Protein AF-A0A9W7SV89-F1 (afdb_monomer_lite)

Foldseek 3Di:
DDDDDPLVFQQDPWQVSLCVVLVFAAEAEPADDFDQDVVLRVVRCVQFNRWGQDPRGIQTNCNWQVSQLVSLQVCCVVPVVRQPVKDWDGWTAPVSNSHIYTYIHD

Sequence (106 aa):
MSPFLLANSSQCTSDDSCKKPCKTPVIEVKGIKVSVSEEIQAEARRRFSDAHCINHKCSCAITSDDQAQDFCKYWIEHDKEAFKGARYVNGGVDADKGHILCVFAK

pLDDT: mean 70.82, std 12.94, range [39.03, 89.12]

Structure (mmCIF, N/CA/C/O backbone):
data_AF-A0A9W7SV89-F1
#
_entry.id   AF-A0A9W7SV89-F1
#
loop_
_atom_site.group_PDB
_atom_site.id
_atom_site.type_symbol
_atom_site.label_atom_id
_atom_site.label_alt_id
_atom_site.label_comp_id
_atom_site.label_asym_id
_atom_site.label_entity_id
_atom_site.label_seq_id
_atom_site.pdbx_PDB_ins_code
_atom_site.Cartn_x
_atom_site.Cartn_y
_atom_site.Cartn_z
_atom_site.occupancy
_atom_site.B_iso_or_equiv
_atom_site.auth_seq_id
_atom_site.auth_comp_id
_atom_site.auth_asym_id
_atom_site.auth_atom_id
_atom_site.pdbx_PDB_model_num
ATOM 1 N N . MET A 1 1 ? -8.861 -12.908 -34.371 1.00 42.56 1 MET A N 1
ATOM 2 C CA . MET A 1 1 ? -7.894 -13.037 -33.261 1.00 42.56 1 MET A CA 1
ATOM 3 C C . MET A 1 1 ? -7.858 -11.697 -32.541 1.00 42.56 1 MET A C 1
ATOM 5 O O . MET A 1 1 ? -7.221 -10.774 -33.021 1.00 42.56 1 MET A O 1
ATOM 9 N N . SER A 1 2 ? -8.645 -11.563 -31.477 1.00 40.06 2 SER A N 1
ATOM 10 C CA . SER A 1 2 ? -8.666 -10.398 -30.572 1.00 40.06 2 SER A CA 1
ATOM 11 C C . SER A 1 2 ? -7.923 -10.773 -29.277 1.00 40.06 2 SER A C 1
ATOM 13 O O . SER A 1 2 ? -7.754 -11.969 -29.040 1.00 40.06 2 SER A O 1
ATOM 15 N N . PRO A 1 3 ? -7.673 -9.852 -28.332 1.00 48.81 3 PRO A N 1
ATOM 16 C CA . PRO A 1 3 ? -6.999 -8.552 -28.435 1.00 48.81 3 PRO A CA 1
ATOM 17 C C . PRO A 1 3 ? -5.872 -8.448 -27.369 1.00 48.81 3 PRO A C 1
ATOM 19 O O . PRO A 1 3 ? -6.071 -8.838 -26.221 1.00 48.81 3 PRO A O 1
ATOM 22 N N . PHE A 1 4 ? -4.687 -7.915 -27.690 1.00 40.66 4 PHE A N 1
ATOM 23 C CA . PHE A 1 4 ? -3.625 -7.742 -26.681 1.00 40.66 4 PHE A CA 1
ATOM 24 C C . PHE A 1 4 ? -3.735 -6.386 -25.969 1.00 40.66 4 PHE A C 1
ATOM 26 O O . PHE A 1 4 ? -3.414 -5.335 -26.512 1.00 40.66 4 PHE A O 1
ATOM 33 N N . LEU A 1 5 ? -4.258 -6.490 -24.749 1.00 41.06 5 LEU A N 1
ATOM 34 C CA . LEU A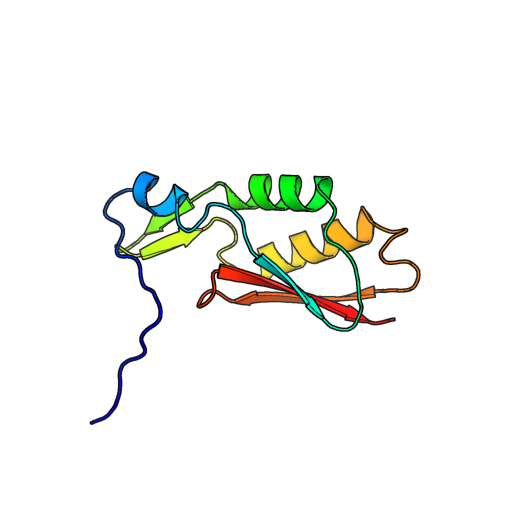 1 5 ? -4.178 -5.621 -23.574 1.00 41.06 5 LEU A CA 1
ATOM 35 C C . LEU A 1 5 ? -3.200 -4.431 -23.650 1.00 41.06 5 LEU A C 1
ATOM 37 O O . LEU A 1 5 ? -1.983 -4.577 -23.554 1.00 41.06 5 LEU A O 1
ATOM 41 N N . LEU A 1 6 ? -3.792 -3.237 -23.702 1.00 45.88 6 LEU A N 1
ATOM 42 C CA . LEU A 1 6 ? -3.202 -1.958 -23.316 1.00 45.88 6 LEU A CA 1
ATOM 43 C C . LEU A 1 6 ? -3.121 -1.878 -21.780 1.00 45.88 6 LEU A C 1
ATOM 45 O O . LEU A 1 6 ? -3.991 -1.292 -21.140 1.00 45.88 6 LEU A O 1
ATOM 49 N N . ALA A 1 7 ? -2.080 -2.455 -21.187 1.00 39.03 7 ALA A N 1
ATOM 50 C CA . ALA A 1 7 ? -1.515 -1.875 -19.972 1.00 39.03 7 ALA A CA 1
ATOM 51 C C . ALA A 1 7 ? -0.620 -0.720 -20.429 1.00 39.03 7 ALA A C 1
ATOM 53 O O . ALA A 1 7 ? 0.022 -0.818 -21.475 1.00 39.03 7 ALA A O 1
ATOM 54 N N . ASN A 1 8 ? -0.589 0.390 -19.703 1.00 43.56 8 ASN A N 1
ATOM 55 C CA . ASN A 1 8 ? 0.240 1.548 -20.028 1.00 43.56 8 ASN A CA 1
ATOM 56 C C . ASN A 1 8 ? 1.726 1.209 -19.778 1.00 43.56 8 ASN A C 1
ATOM 58 O O . ASN A 1 8 ? 2.351 1.698 -18.840 1.00 43.56 8 ASN A O 1
ATOM 62 N N . SER A 1 9 ? 2.287 0.302 -20.580 1.00 41.38 9 SER A N 1
ATOM 63 C CA . SER A 1 9 ? 3.680 -0.118 -20.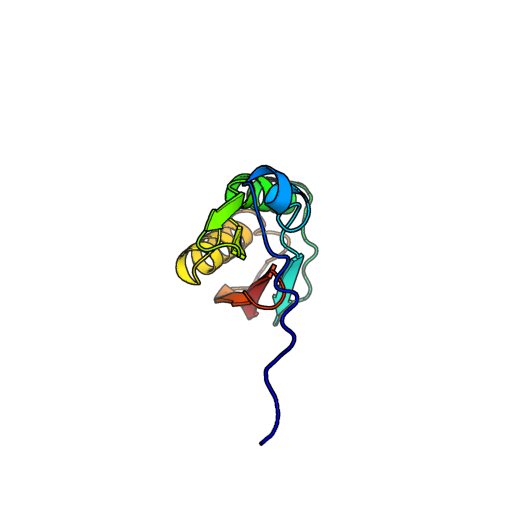551 1.00 41.38 9 SER A CA 1
ATOM 64 C C . SER A 1 9 ? 4.520 1.018 -21.110 1.00 41.38 9 SER A C 1
ATOM 66 O O . SER A 1 9 ? 4.882 1.018 -22.285 1.00 41.38 9 SER A O 1
ATOM 68 N N . SER A 1 10 ? 4.780 2.018 -20.270 1.00 51.31 10 SER A N 1
ATOM 69 C CA . SER A 1 10 ? 5.763 3.057 -20.554 1.00 51.31 10 SER A CA 1
ATOM 70 C C . SER A 1 10 ? 7.096 2.345 -20.767 1.00 51.31 10 SER A C 1
ATOM 72 O O . SER A 1 10 ? 7.728 1.915 -19.801 1.00 51.31 10 SER A O 1
ATOM 74 N N . GLN A 1 11 ? 7.467 2.116 -22.029 1.00 57.69 11 GLN A N 1
ATOM 75 C CA . GLN A 1 11 ? 8.745 1.506 -22.359 1.00 57.69 11 GLN A CA 1
ATOM 76 C C . GLN A 1 11 ? 9.838 2.364 -21.735 1.00 57.69 11 GLN A C 1
ATOM 78 O O . GLN A 1 11 ? 9.906 3.567 -21.986 1.00 57.69 11 GLN A O 1
ATOM 83 N N . CYS A 1 12 ? 10.667 1.756 -20.899 1.00 64.19 12 CYS A N 1
ATOM 84 C CA . CYS A 1 12 ? 11.785 2.451 -20.293 1.00 64.19 12 CYS A CA 1
ATOM 85 C C . CYS A 1 12 ? 13.077 2.106 -21.025 1.00 64.19 12 CYS A C 1
ATOM 87 O O . CYS A 1 12 ? 13.300 0.980 -21.478 1.00 64.19 12 CYS A O 1
ATOM 89 N N . THR A 1 13 ? 13.932 3.111 -21.148 1.00 65.88 13 THR A N 1
ATOM 90 C CA . THR A 1 13 ? 15.295 2.985 -21.676 1.00 65.88 13 THR A CA 1
ATOM 91 C C . THR A 1 13 ? 16.346 3.276 -20.604 1.00 65.88 13 THR A C 1
ATOM 93 O O . THR A 1 13 ? 17.528 3.051 -20.834 1.00 65.88 13 THR A O 1
ATOM 96 N N . SER A 1 14 ? 15.924 3.764 -19.432 1.00 61.94 14 SER A N 1
ATOM 97 C CA . SER A 1 14 ? 16.764 4.075 -18.276 1.00 61.94 14 SER A CA 1
ATOM 98 C C . SER A 1 14 ? 15.898 4.191 -17.015 1.00 61.94 14 SER A C 1
ATOM 100 O O . SER A 1 14 ? 14.731 4.584 -17.111 1.00 61.94 14 SER A O 1
ATOM 102 N N . ASP A 1 15 ? 16.466 3.910 -15.841 1.00 63.72 15 ASP A N 1
ATOM 103 C CA . ASP A 1 15 ? 15.801 4.025 -14.530 1.00 63.72 15 ASP A CA 1
ATOM 104 C C . ASP A 1 15 ? 15.228 5.430 -14.291 1.00 63.72 15 ASP A C 1
ATOM 106 O O . ASP A 1 15 ? 14.157 5.597 -13.706 1.00 63.72 15 ASP A O 1
ATOM 110 N N . ASP A 1 16 ?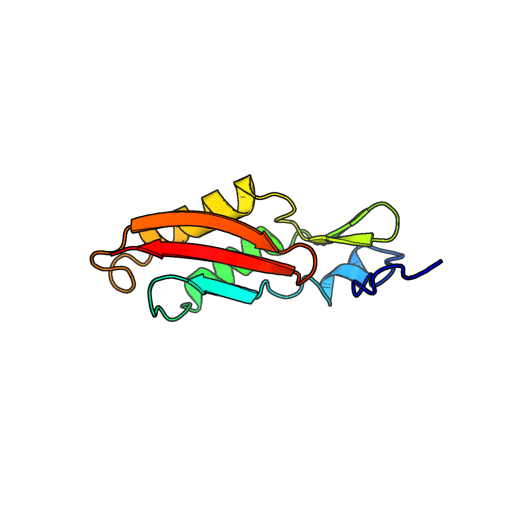 15.882 6.462 -14.836 1.00 63.72 16 ASP A N 1
ATOM 111 C CA . ASP A 1 16 ? 15.418 7.849 -14.745 1.00 63.72 16 ASP A CA 1
ATOM 112 C C . ASP A 1 16 ? 14.050 8.057 -15.422 1.00 63.72 16 ASP A C 1
ATOM 114 O O . ASP A 1 16 ? 13.191 8.778 -14.910 1.00 63.72 16 ASP A O 1
ATOM 118 N N . SER A 1 17 ? 13.785 7.320 -16.508 1.00 66.31 17 SER A N 1
ATOM 119 C CA . SER A 1 17 ? 12.485 7.334 -17.196 1.00 66.31 17 SER A CA 1
ATOM 120 C C . SER A 1 17 ? 11.370 6.734 -16.337 1.00 66.31 17 SER A C 1
ATOM 122 O O . SER A 1 17 ? 10.203 7.086 -16.514 1.00 66.31 17 SER A O 1
ATOM 124 N N . CYS A 1 18 ? 11.723 5.880 -15.373 1.00 63.78 18 CYS A N 1
ATOM 125 C CA . CYS A 1 18 ? 10.791 5.254 -14.443 1.00 63.78 18 CYS A CA 1
ATOM 126 C C . CYS A 1 18 ? 10.526 6.091 -13.188 1.00 63.78 18 CYS A C 1
ATOM 128 O O . CYS A 1 18 ? 9.511 5.881 -12.528 1.00 63.78 18 CYS A O 1
ATOM 130 N N . LYS A 1 19 ? 11.329 7.126 -12.908 1.00 61.47 19 LYS A N 1
ATOM 131 C CA . LYS A 1 19 ? 11.090 8.049 -11.779 1.00 61.47 19 LYS A CA 1
ATOM 132 C C . LYS A 1 19 ? 9.781 8.833 -11.903 1.00 61.47 19 LYS A C 1
ATOM 134 O O . LYS A 1 19 ? 9.182 9.208 -10.899 1.00 61.47 19 LYS A O 1
ATOM 139 N N . LYS A 1 20 ? 9.336 9.112 -13.134 1.00 57.38 20 LYS A N 1
ATOM 140 C CA . LYS A 1 20 ? 8.102 9.866 -13.417 1.00 57.38 20 LYS A CA 1
ATOM 141 C C . LYS A 1 20 ? 6.820 9.031 -13.224 1.00 57.38 20 LYS A C 1
ATOM 143 O O . LYS A 1 20 ? 5.911 9.554 -12.584 1.00 57.38 20 LYS A O 1
ATOM 148 N N . PRO A 1 21 ? 6.721 7.778 -13.717 1.00 56.12 21 PRO A N 1
ATOM 149 C CA . PRO A 1 21 ? 5.595 6.891 -13.405 1.00 56.12 21 PRO A CA 1
ATOM 150 C C . PRO A 1 21 ? 5.648 6.317 -11.979 1.00 56.12 21 PRO A C 1
ATOM 152 O O . PRO A 1 21 ? 4.611 6.232 -11.335 1.00 56.12 21 PRO A O 1
ATOM 155 N N . CYS A 1 22 ? 6.827 6.023 -11.422 1.00 59.09 22 CYS A N 1
ATOM 156 C CA . CYS A 1 22 ? 6.969 5.516 -10.047 1.00 59.09 22 CYS A CA 1
ATOM 157 C C . CYS A 1 22 ? 6.961 6.627 -8.974 1.00 59.09 22 CYS A C 1
ATOM 159 O O . CYS A 1 22 ? 7.435 6.430 -7.857 1.00 59.09 22 CYS A O 1
ATOM 161 N N . LYS A 1 23 ? 6.459 7.827 -9.298 1.00 55.34 23 LYS A N 1
ATOM 162 C CA . LYS A 1 23 ? 6.659 9.037 -8.485 1.00 55.34 23 LYS A CA 1
ATOM 163 C C . LYS A 1 23 ? 5.924 8.999 -7.143 1.00 55.34 23 LYS A C 1
ATOM 165 O O . LYS A 1 23 ? 6.353 9.662 -6.201 1.00 55.34 23 LYS A O 1
ATOM 170 N N . THR A 1 24 ? 4.807 8.280 -7.034 1.00 58.78 24 THR A N 1
ATOM 171 C CA . THR A 1 24 ? 4.092 8.014 -5.772 1.00 58.78 24 THR A CA 1
ATOM 172 C C . THR A 1 24 ? 3.061 6.914 -6.028 1.00 58.78 24 THR A C 1
ATOM 174 O O . THR A 1 24 ? 2.254 7.095 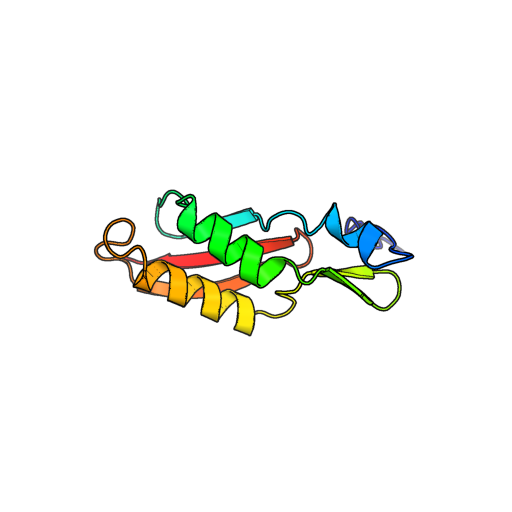-6.940 1.00 58.78 24 THR A O 1
ATOM 177 N N . PRO A 1 25 ? 3.033 5.813 -5.259 1.00 65.88 25 PRO A N 1
ATOM 178 C CA . PRO A 1 25 ? 1.942 4.853 -5.378 1.00 65.88 25 PRO A CA 1
ATOM 179 C C . PRO A 1 25 ? 0.614 5.509 -5.005 1.00 65.88 25 PRO A C 1
ATOM 181 O O . PRO A 1 25 ? 0.527 6.252 -4.023 1.00 65.88 25 PRO A O 1
ATOM 184 N N . VAL A 1 26 ? -0.437 5.208 -5.761 1.00 72.44 26 VAL A N 1
ATOM 185 C CA . VAL A 1 26 ? -1.794 5.489 -5.293 1.00 72.44 26 VAL A CA 1
ATOM 186 C C . VAL A 1 26 ? -2.159 4.391 -4.306 1.00 72.44 26 VAL A C 1
ATOM 188 O O . VAL A 1 26 ? -2.146 3.209 -4.645 1.00 72.44 26 VAL A O 1
ATOM 191 N N . ILE A 1 27 ? -2.441 4.783 -3.068 1.00 76.19 27 ILE A N 1
ATOM 192 C CA . ILE A 1 27 ? -2.842 3.857 -2.015 1.00 76.19 27 ILE A CA 1
ATOM 193 C C . ILE A 1 27 ? -4.369 3.789 -2.010 1.00 76.19 27 ILE A C 1
ATOM 195 O O . ILE A 1 27 ? -5.044 4.782 -1.741 1.00 76.19 27 ILE A O 1
ATOM 199 N N . GLU A 1 28 ? -4.912 2.618 -2.321 1.00 82.50 28 GLU A N 1
ATOM 200 C CA . GLU A 1 28 ? -6.344 2.351 -2.341 1.00 82.50 28 GLU A CA 1
ATOM 201 C C . GLU A 1 28 ? -6.746 1.581 -1.081 1.00 82.50 28 GLU A C 1
ATOM 203 O O . GLU A 1 28 ? -6.319 0.448 -0.855 1.00 82.50 28 GLU A O 1
ATOM 208 N N . VAL A 1 29 ? -7.591 2.200 -0.255 1.00 83.00 29 VAL A N 1
ATOM 209 C CA . VAL A 1 29 ? -8.129 1.588 0.967 1.00 83.00 29 VAL A CA 1
ATOM 210 C C . VAL A 1 29 ? -9.495 0.987 0.678 1.00 83.00 29 VAL A C 1
ATOM 212 O O . VAL A 1 29 ? -10.392 1.681 0.196 1.00 83.00 29 VAL A O 1
ATOM 215 N N . LYS A 1 30 ? -9.688 -0.290 1.022 1.00 83.62 30 LYS A N 1
ATOM 216 C CA . LYS A 1 30 ? -10.997 -0.958 0.968 1.00 83.62 30 LYS A CA 1
ATOM 217 C C . LYS A 1 30 ? -11.461 -1.424 2.338 1.00 83.62 30 LYS A C 1
ATOM 219 O O . LYS A 1 30 ? -10.662 -1.788 3.193 1.00 83.62 30 LYS A O 1
ATOM 224 N N . GLY A 1 31 ? -12.782 -1.434 2.505 1.00 80.25 31 GLY A N 1
ATOM 225 C CA . GLY A 1 31 ? -13.480 -1.935 3.692 1.00 80.25 31 GLY A CA 1
ATOM 226 C C . GLY A 1 31 ? -13.615 -0.927 4.837 1.00 80.25 31 GLY A C 1
ATOM 227 O O . GLY A 1 31 ? -14.553 -1.037 5.624 1.00 80.25 31 GLY A O 1
ATOM 228 N N . ILE A 1 32 ? -12.782 0.116 4.879 1.00 81.44 32 ILE A N 1
ATOM 229 C CA . ILE A 1 32 ? -12.932 1.260 5.790 1.00 81.44 32 ILE A CA 1
ATOM 230 C C . ILE A 1 32 ? -12.627 2.575 5.064 1.00 81.44 32 ILE A C 1
ATOM 232 O O . ILE A 1 32 ? -11.927 2.587 4.053 1.00 81.44 32 ILE A O 1
ATOM 236 N N . LYS A 1 33 ? -13.137 3.694 5.586 1.00 77.69 33 LYS A N 1
ATOM 237 C CA . LYS A 1 33 ? -12.833 5.035 5.073 1.00 77.69 33 LYS A CA 1
ATOM 238 C C . LYS A 1 33 ? -11.764 5.675 5.954 1.00 77.69 33 LYS A C 1
ATOM 240 O O . LYS A 1 33 ? -12.091 6.182 7.023 1.00 77.69 33 LYS A O 1
ATOM 245 N N . VAL A 1 34 ? -10.515 5.630 5.500 1.00 77.94 34 VAL A N 1
ATOM 246 C CA . VAL A 1 34 ? -9.364 6.253 6.166 1.00 77.94 34 VAL A CA 1
ATOM 247 C C . VAL A 1 34 ? -8.654 7.179 5.188 1.00 77.94 34 VAL A C 1
ATOM 249 O O . VAL A 1 34 ? -8.510 6.854 4.010 1.00 77.94 34 VAL A O 1
ATOM 252 N N . SER A 1 35 ? -8.246 8.345 5.678 1.00 77.31 35 SER A N 1
ATOM 253 C CA . SER A 1 35 ? -7.411 9.278 4.928 1.00 77.31 35 SER A CA 1
ATOM 254 C C . SER A 1 35 ? -5.955 8.829 5.000 1.00 77.31 35 SER A C 1
ATOM 256 O O . SER A 1 35 ? -5.464 8.497 6.073 1.00 77.31 35 SER A O 1
ATOM 258 N N . VAL A 1 36 ? -5.258 8.848 3.868 1.00 72.75 36 VAL A N 1
ATOM 259 C CA . VAL A 1 36 ? -3.802 8.668 3.843 1.00 72.75 36 VAL A CA 1
ATOM 260 C C . VAL A 1 36 ? -3.165 9.931 4.424 1.00 72.75 36 VAL A C 1
ATOM 262 O O . VAL A 1 36 ? -3.328 11.012 3.859 1.00 72.75 36 VAL A O 1
ATOM 265 N N . SER A 1 37 ? -2.473 9.804 5.553 1.00 76.19 37 SER A N 1
ATOM 266 C CA . SER A 1 37 ? -1.686 10.879 6.162 1.00 76.19 37 SER A CA 1
ATOM 267 C C . SER A 1 37 ? -0.387 11.127 5.380 1.00 76.19 37 SER A C 1
ATOM 269 O O . SER A 1 37 ? 0.123 10.236 4.692 1.00 76.19 37 SER A O 1
ATOM 271 N N . GLU A 1 38 ? 0.170 12.341 5.467 1.00 77.38 38 GLU A N 1
ATOM 272 C CA . GLU A 1 38 ? 1.416 12.690 4.761 1.00 77.38 38 GLU A CA 1
ATOM 273 C C . GLU A 1 38 ? 2.598 11.812 5.193 1.00 77.38 38 GLU A C 1
ATOM 275 O O . GLU A 1 38 ? 3.435 11.468 4.362 1.00 77.38 38 GLU A O 1
ATOM 280 N N . GLU A 1 39 ? 2.640 11.386 6.458 1.00 78.25 39 GLU A N 1
ATOM 281 C CA . GLU A 1 39 ? 3.668 10.483 6.988 1.00 78.25 39 GLU A CA 1
ATOM 282 C C . GLU A 1 39 ? 3.629 9.115 6.303 1.00 78.25 39 GLU A C 1
ATOM 284 O O . GLU A 1 39 ? 4.654 8.594 5.865 1.00 78.25 39 GLU A O 1
ATOM 289 N N . ILE A 1 40 ? 2.430 8.563 6.121 1.00 79.19 40 ILE A N 1
ATOM 290 C CA . ILE A 1 40 ? 2.231 7.283 5.443 1.00 79.19 40 ILE A CA 1
ATOM 291 C C . ILE A 1 40 ? 2.522 7.409 3.955 1.00 79.19 40 ILE A C 1
ATOM 293 O O . ILE A 1 40 ? 3.102 6.506 3.354 1.00 79.19 40 ILE A O 1
ATOM 297 N N . GLN A 1 41 ? 2.179 8.546 3.352 1.00 72.88 41 GLN A N 1
ATOM 298 C CA . GLN A 1 41 ? 2.525 8.814 1.966 1.00 72.88 41 GLN A CA 1
ATOM 299 C C . GLN A 1 41 ? 4.039 8.998 1.776 1.00 72.88 41 GLN A C 1
ATOM 301 O O . GLN A 1 41 ? 4.576 8.586 0.748 1.00 72.88 41 GLN A O 1
ATOM 306 N N . ALA A 1 42 ? 4.739 9.585 2.748 1.00 74.94 42 ALA A N 1
ATOM 307 C CA . ALA A 1 42 ? 6.191 9.724 2.743 1.00 74.94 42 ALA A CA 1
ATOM 308 C C . ALA A 1 42 ? 6.890 8.373 2.937 1.00 74.94 42 ALA A C 1
ATOM 310 O O . ALA A 1 42 ? 7.833 8.079 2.205 1.00 74.94 42 ALA A O 1
ATOM 311 N N . GLU A 1 43 ? 6.404 7.526 3.845 1.00 75.06 43 GLU A N 1
ATOM 312 C CA . GLU A 1 43 ? 6.934 6.174 4.040 1.00 75.06 43 GLU A CA 1
ATOM 313 C C . GLU A 1 43 ? 6.636 5.277 2.835 1.00 75.06 43 GLU A C 1
ATOM 315 O O . GLU A 1 43 ? 7.515 4.544 2.384 1.00 75.06 43 GLU A O 1
ATOM 320 N N . ALA A 1 44 ? 5.449 5.404 2.233 1.00 71.81 44 ALA A N 1
ATOM 321 C CA . ALA A 1 44 ? 5.164 4.805 0.938 1.00 71.81 44 ALA A CA 1
ATOM 322 C C . ALA A 1 44 ? 6.191 5.303 -0.082 1.00 71.81 44 ALA A C 1
ATOM 324 O O . ALA A 1 44 ? 6.965 4.521 -0.601 1.00 71.81 44 ALA A O 1
ATOM 325 N N . ARG A 1 45 ? 6.338 6.608 -0.313 1.00 69.06 45 ARG A N 1
ATOM 326 C CA . ARG A 1 45 ? 7.354 7.119 -1.253 1.00 69.06 45 ARG A CA 1
ATOM 327 C C . ARG A 1 45 ? 8.758 6.600 -0.963 1.00 69.06 45 ARG A C 1
ATOM 329 O O . ARG A 1 45 ? 9.443 6.214 -1.899 1.00 69.06 45 ARG A O 1
ATOM 336 N N . ARG A 1 46 ? 9.174 6.542 0.299 1.00 71.44 46 ARG A N 1
ATOM 337 C CA . ARG A 1 46 ? 10.486 6.030 0.702 1.00 71.44 46 ARG A CA 1
ATOM 338 C C . ARG A 1 46 ? 10.655 4.556 0.343 1.00 71.44 46 ARG A C 1
ATOM 340 O O . ARG A 1 46 ? 11.677 4.198 -0.230 1.00 71.44 46 ARG A O 1
ATOM 347 N N . ARG A 1 47 ? 9.651 3.723 0.627 1.00 66.69 47 ARG A N 1
ATOM 348 C CA . ARG A 1 47 ? 9.636 2.299 0.255 1.00 66.69 47 ARG A CA 1
ATOM 349 C C . ARG A 1 47 ? 9.477 2.083 -1.255 1.00 66.69 47 ARG A C 1
ATOM 351 O O . ARG A 1 47 ? 9.866 1.036 -1.751 1.00 66.69 47 ARG A O 1
ATOM 358 N N . PHE A 1 48 ? 8.932 3.066 -1.977 1.00 64.12 48 PHE A N 1
ATOM 359 C CA . PHE A 1 48 ? 8.622 3.013 -3.411 1.00 64.12 48 PHE A CA 1
ATOM 360 C C . PHE A 1 48 ? 9.650 3.676 -4.331 1.00 64.12 48 PHE A C 1
ATOM 362 O O . PHE A 1 48 ? 9.598 3.456 -5.539 1.00 64.12 48 PHE A O 1
ATOM 369 N N . SER A 1 49 ? 10.560 4.495 -3.798 1.00 56.53 49 SER A N 1
ATOM 370 C CA . SER A 1 49 ? 11.450 5.356 -4.593 1.00 56.53 49 SER A CA 1
ATOM 371 C C . SER A 1 49 ? 12.504 4.594 -5.411 1.00 56.53 49 SER A C 1
ATOM 373 O O . SER A 1 49 ? 13.253 5.224 -6.159 1.00 56.53 49 SER A O 1
ATOM 375 N N . ASP A 1 50 ? 12.566 3.269 -5.292 1.00 59.44 50 ASP A N 1
ATOM 376 C CA . ASP A 1 50 ? 13.490 2.399 -6.019 1.00 59.44 50 ASP A CA 1
ATOM 377 C C . ASP A 1 50 ? 12.865 1.983 -7.367 1.00 59.44 50 ASP A C 1
ATOM 379 O O . ASP A 1 50 ? 12.297 0.904 -7.535 1.00 59.44 50 ASP A O 1
ATOM 383 N N . ALA A 1 51 ? 12.844 2.919 -8.316 1.00 62.94 51 ALA A N 1
ATOM 384 C CA . ALA A 1 51 ? 12.303 2.700 -9.654 1.00 62.94 51 ALA A CA 1
ATOM 385 C C . ALA A 1 51 ? 13.393 2.159 -10.588 1.00 62.94 51 ALA A C 1
ATOM 387 O O . ALA A 1 51 ? 14.336 2.882 -10.902 1.00 62.94 51 ALA A O 1
ATOM 388 N N . HIS A 1 52 ? 13.227 0.928 -11.070 1.00 64.69 52 HIS A N 1
ATOM 389 C CA . HIS A 1 52 ? 14.171 0.256 -11.967 1.00 64.69 52 HIS A CA 1
ATOM 390 C C . HIS A 1 52 ? 13.564 0.009 -13.339 1.00 64.69 52 HIS A C 1
ATOM 392 O O . HIS A 1 52 ? 12.381 -0.302 -13.471 1.00 64.69 52 HIS A O 1
ATOM 398 N N . CYS A 1 53 ? 14.378 0.101 -14.381 1.00 65.44 53 CYS A N 1
ATOM 399 C CA . CYS A 1 53 ? 14.008 -0.296 -15.726 1.00 65.44 53 CYS A CA 1
ATOM 400 C C . CYS A 1 53 ? 14.452 -1.741 -15.990 1.00 65.44 53 CYS A C 1
ATOM 402 O O . CYS A 1 53 ? 15.620 -2.004 -16.266 1.00 65.44 53 CYS A O 1
ATOM 404 N N . ILE A 1 54 ? 13.516 -2.693 -15.939 1.00 68.12 54 ILE A N 1
ATOM 405 C CA . ILE A 1 54 ? 13.803 -4.124 -16.118 1.00 68.12 54 ILE A CA 1
ATOM 406 C C . ILE A 1 54 ? 13.103 -4.613 -17.388 1.00 68.12 54 ILE A C 1
ATOM 408 O O . ILE A 1 54 ? 11.891 -4.473 -17.532 1.00 68.12 54 ILE A O 1
ATOM 412 N N . ASN A 1 55 ? 13.848 -5.202 -18.332 1.00 68.25 55 ASN A N 1
ATOM 413 C CA . ASN A 1 55 ? 13.307 -5.712 -19.605 1.00 68.25 55 ASN A CA 1
ATOM 414 C C . ASN A 1 55 ? 12.468 -4.674 -20.383 1.00 68.25 55 ASN A C 1
ATOM 416 O O . ASN A 1 55 ? 11.388 -4.986 -20.888 1.00 68.25 55 ASN A O 1
ATOM 420 N N . HIS A 1 56 ? 12.948 -3.427 -20.455 1.00 69.00 56 HIS A N 1
ATOM 421 C CA . HIS A 1 56 ? 12.253 -2.289 -21.078 1.00 69.00 56 HIS A CA 1
ATOM 422 C C . HIS A 1 56 ? 10.887 -1.947 -20.465 1.00 69.00 56 HIS A C 1
ATOM 424 O O . HIS A 1 56 ? 10.100 -1.222 -21.076 1.00 69.00 56 HIS A O 1
ATOM 430 N N . LYS A 1 57 ? 10.598 -2.433 -19.255 1.00 64.75 57 LYS A N 1
ATOM 431 C CA . LYS A 1 57 ? 9.406 -2.089 -18.480 1.00 64.75 57 LYS A CA 1
ATOM 432 C C . LYS A 1 57 ? 9.818 -1.452 -17.161 1.00 64.75 57 LYS A C 1
ATOM 434 O O . LYS A 1 57 ? 10.746 -1.913 -16.498 1.00 64.75 57 LYS A O 1
ATOM 439 N N . CYS A 1 58 ? 9.121 -0.388 -16.779 1.00 64.88 58 CYS A N 1
ATOM 440 C CA . CYS A 1 58 ? 9.317 0.191 -15.460 1.00 64.88 58 CYS A CA 1
ATOM 441 C C . CYS A 1 58 ? 8.842 -0.777 -14.380 1.00 64.88 58 CYS A C 1
ATOM 443 O O . CYS A 1 58 ? 7.707 -1.244 -14.408 1.00 64.88 58 CYS A O 1
ATOM 445 N N . SER A 1 59 ? 9.727 -1.039 -13.431 1.00 62.88 59 SER A N 1
ATOM 446 C CA . SER A 1 59 ? 9.521 -1.854 -12.248 1.00 62.88 59 SER A CA 1
ATOM 447 C C . SER A 1 59 ? 9.700 -0.946 -11.034 1.00 62.88 59 SER A C 1
ATOM 449 O O . SER A 1 59 ? 10.816 -0.559 -10.699 1.00 62.88 59 SER A O 1
ATOM 451 N N . CYS A 1 60 ? 8.599 -0.542 -10.405 1.00 65.94 60 CYS A N 1
ATOM 452 C CA . CYS A 1 60 ? 8.641 0.271 -9.186 1.00 65.94 60 CYS A CA 1
ATOM 453 C C . CYS A 1 60 ? 8.884 -0.625 -7.957 1.00 65.94 60 CYS A C 1
ATOM 455 O O . CYS A 1 60 ? 8.400 -1.747 -7.939 1.00 65.94 60 CYS A O 1
ATOM 457 N N . ALA A 1 61 ? 9.581 -0.134 -6.927 1.00 62.28 61 ALA A N 1
ATOM 458 C CA . ALA A 1 61 ? 10.151 -0.929 -5.826 1.00 62.28 61 ALA A CA 1
ATOM 459 C C . ALA A 1 61 ? 9.222 -1.935 -5.121 1.00 62.28 61 ALA A C 1
ATOM 461 O O . ALA A 1 61 ? 9.679 -3.017 -4.748 1.00 62.28 61 ALA A O 1
ATOM 462 N N . ILE A 1 62 ? 7.936 -1.609 -4.930 1.00 61.69 62 ILE A N 1
ATOM 463 C CA . ILE A 1 62 ? 6.945 -2.602 -4.500 1.00 61.69 62 ILE A CA 1
ATOM 464 C C . ILE A 1 62 ? 6.465 -3.326 -5.753 1.00 61.69 62 ILE A C 1
ATOM 466 O O . ILE A 1 62 ? 5.512 -2.928 -6.420 1.00 61.69 62 ILE A O 1
ATOM 470 N N . THR A 1 63 ? 7.202 -4.380 -6.070 1.00 62.16 63 THR A N 1
ATOM 471 C CA . THR A 1 63 ? 6.984 -5.246 -7.234 1.00 62.16 63 THR A CA 1
ATOM 472 C C . THR A 1 63 ? 6.185 -6.494 -6.880 1.00 62.16 63 THR A C 1
ATOM 474 O O . THR A 1 63 ? 5.832 -7.269 -7.766 1.00 62.16 63 THR A O 1
ATOM 477 N N . SER A 1 64 ? 5.928 -6.709 -5.588 1.00 67.81 64 SER A N 1
ATOM 478 C CA . SER A 1 64 ? 5.362 -7.942 -5.057 1.00 67.81 64 SER A CA 1
ATOM 479 C C . SER A 1 64 ? 4.284 -7.671 -4.020 1.00 67.81 64 SER A C 1
ATOM 481 O O . SER A 1 64 ? 4.338 -6.691 -3.269 1.00 67.81 64 SER A O 1
ATOM 483 N N . ASP A 1 65 ? 3.322 -8.588 -3.959 1.00 77.44 65 ASP A N 1
ATOM 484 C CA . ASP A 1 65 ? 2.250 -8.538 -2.973 1.00 77.44 65 ASP A CA 1
ATOM 485 C C . ASP A 1 65 ? 2.808 -8.547 -1.548 1.00 77.44 65 ASP A C 1
ATOM 487 O O . ASP A 1 65 ? 2.340 -7.769 -0.728 1.00 77.44 65 ASP A O 1
ATOM 491 N N . ASP A 1 66 ? 3.862 -9.314 -1.255 1.00 78.06 66 ASP A N 1
ATOM 492 C CA . ASP A 1 66 ? 4.492 -9.349 0.074 1.00 78.06 66 ASP A CA 1
ATOM 493 C C . ASP A 1 66 ? 4.936 -7.961 0.564 1.00 78.06 66 ASP A C 1
ATOM 495 O O . ASP A 1 66 ? 4.677 -7.582 1.709 1.00 78.06 66 ASP A O 1
ATOM 499 N N . GLN A 1 67 ? 5.545 -7.162 -0.315 1.00 75.69 67 GLN A N 1
ATOM 500 C CA . GLN A 1 67 ? 5.964 -5.797 0.010 1.00 75.69 67 GLN A CA 1
ATOM 501 C C . GLN A 1 67 ? 4.756 -4.872 0.243 1.00 75.69 67 GLN A C 1
ATOM 503 O O . GLN A 1 67 ? 4.789 -4.022 1.136 1.00 75.69 67 GLN A O 1
ATOM 508 N N . ALA A 1 68 ? 3.674 -5.042 -0.527 1.00 80.06 68 ALA A N 1
ATOM 509 C CA . ALA A 1 68 ? 2.432 -4.298 -0.321 1.00 80.06 68 ALA A CA 1
ATOM 510 C C . ALA A 1 68 ? 1.753 -4.681 0.998 1.00 80.06 68 ALA A C 1
ATOM 512 O O . ALA A 1 68 ? 1.294 -3.806 1.728 1.00 80.06 68 ALA A O 1
ATOM 513 N N . GLN A 1 69 ? 1.726 -5.969 1.338 1.00 85.44 69 GLN A N 1
ATOM 514 C CA . GLN A 1 69 ? 1.174 -6.455 2.599 1.00 85.44 69 GLN A CA 1
ATOM 515 C C . GLN A 1 69 ? 1.932 -5.894 3.800 1.00 85.44 69 GLN A C 1
ATOM 517 O O . GLN A 1 69 ? 1.301 -5.457 4.763 1.00 85.44 69 GLN A O 1
ATOM 522 N N . ASP A 1 70 ? 3.264 -5.877 3.742 1.00 84.62 70 ASP A N 1
ATOM 523 C CA . ASP A 1 70 ? 4.095 -5.303 4.800 1.00 84.62 70 ASP A CA 1
ATOM 524 C C . ASP A 1 70 ? 3.816 -3.805 4.985 1.00 84.62 70 ASP A C 1
ATOM 526 O O . ASP A 1 70 ? 3.607 -3.343 6.106 1.00 84.62 70 ASP A O 1
ATOM 530 N N . PHE A 1 71 ? 3.690 -3.056 3.885 1.00 84.69 71 PHE A N 1
ATOM 531 C CA . PHE A 1 71 ? 3.291 -1.650 3.932 1.00 84.69 71 PHE A CA 1
ATOM 532 C C . PHE A 1 71 ? 1.893 -1.450 4.545 1.00 84.69 71 PHE A C 1
ATOM 534 O O . PHE A 1 71 ? 1.718 -0.599 5.417 1.00 84.69 71 PHE A O 1
ATOM 541 N N . CYS A 1 72 ? 0.894 -2.235 4.133 1.00 85.75 72 CYS A N 1
ATOM 542 C CA . CYS A 1 72 ? -0.465 -2.116 4.666 1.00 85.75 72 CYS A CA 1
ATOM 543 C C . CYS A 1 72 ? -0.531 -2.455 6.166 1.00 85.75 72 CYS A C 1
ATOM 545 O O . CYS A 1 72 ? -1.302 -1.829 6.897 1.00 85.75 72 CYS A O 1
ATOM 547 N N . LYS A 1 73 ? 0.273 -3.423 6.633 1.00 87.19 73 LYS A N 1
ATOM 548 C CA . LYS A 1 73 ? 0.423 -3.751 8.061 1.00 87.19 73 LYS A CA 1
ATOM 549 C C . LYS A 1 73 ? 1.094 -2.615 8.824 1.00 87.19 73 LYS A C 1
ATOM 551 O O . LYS A 1 73 ? 0.532 -2.137 9.804 1.00 87.19 73 LYS A O 1
ATOM 556 N N . TYR A 1 74 ? 2.219 -2.118 8.312 1.00 85.56 74 TYR A N 1
ATOM 557 C CA . TYR A 1 74 ? 2.913 -0.966 8.879 1.00 85.56 74 TYR A CA 1
ATOM 558 C C . TYR A 1 74 ? 1.965 0.226 9.057 1.00 85.56 74 TYR A C 1
ATOM 560 O O . TYR A 1 74 ? 1.947 0.856 10.112 1.00 85.56 74 TYR A O 1
ATOM 568 N N . TRP A 1 75 ? 1.131 0.505 8.053 1.00 85.12 75 TRP A N 1
ATOM 569 C CA . TRP A 1 75 ? 0.201 1.626 8.097 1.00 85.12 75 TRP A CA 1
ATOM 570 C C . TRP A 1 75 ? -0.818 1.507 9.234 1.00 85.12 75 TRP A C 1
ATOM 572 O O . TRP A 1 75 ? -0.932 2.429 10.038 1.00 85.12 75 TRP A O 1
ATOM 582 N N . ILE A 1 76 ? -1.522 0.378 9.359 1.00 85.00 76 ILE A N 1
ATOM 583 C CA . ILE A 1 76 ? -2.500 0.207 10.444 1.00 85.00 76 ILE A CA 1
ATOM 584 C C . ILE A 1 76 ? -1.846 0.212 11.834 1.00 85.00 76 ILE A C 1
ATOM 586 O O . ILE A 1 76 ? -2.461 0.636 12.813 1.00 85.00 76 ILE A O 1
ATOM 590 N N . GLU A 1 77 ? -0.595 -0.241 11.933 1.00 85.62 77 GLU A N 1
ATOM 591 C CA . GLU A 1 77 ? 0.161 -0.242 13.185 1.00 85.62 77 GLU A CA 1
ATOM 592 C C . GLU A 1 77 ? 0.667 1.146 13.585 1.00 85.62 77 GLU A C 1
ATOM 594 O O . GLU A 1 77 ? 0.756 1.432 14.782 1.00 85.62 77 GLU A O 1
ATOM 599 N N . HIS A 1 78 ? 0.970 2.008 12.616 1.00 84.06 78 HIS A N 1
ATOM 600 C CA . HIS A 1 78 ? 1.422 3.374 12.869 1.00 84.06 78 HIS A CA 1
ATOM 601 C C . HIS A 1 78 ? 0.270 4.373 13.009 1.00 84.06 78 HIS A C 1
ATOM 603 O O . HIS A 1 78 ? 0.343 5.261 13.852 1.00 84.06 78 HIS A O 1
ATOM 609 N N . ASP A 1 79 ? -0.818 4.203 12.260 1.00 82.06 79 ASP A N 1
ATOM 610 C CA . ASP A 1 79 ? -1.944 5.144 12.211 1.00 82.06 79 ASP A CA 1
ATOM 611 C C . ASP A 1 79 ? -3.159 4.613 13.004 1.00 82.06 79 ASP A C 1
ATOM 613 O O . ASP A 1 79 ? -4.316 4.671 12.587 1.00 82.06 79 ASP A O 1
ATOM 617 N N . LYS A 1 80 ? -2.904 4.036 14.188 1.00 79.00 80 LYS A N 1
ATOM 618 C CA . LYS A 1 80 ? -3.914 3.325 15.005 1.00 79.00 80 LYS A CA 1
ATOM 619 C C . LYS A 1 80 ? -5.162 4.151 15.316 1.00 79.00 80 LYS A C 1
ATOM 621 O O . LYS A 1 80 ? -6.231 3.577 15.526 1.00 79.00 80 LYS A O 1
ATOM 626 N N . GLU A 1 81 ? -5.039 5.474 15.378 1.00 81.19 81 GLU A N 1
ATOM 627 C CA . GLU A 1 81 ? -6.175 6.370 15.599 1.00 81.19 81 GLU A CA 1
ATOM 628 C C 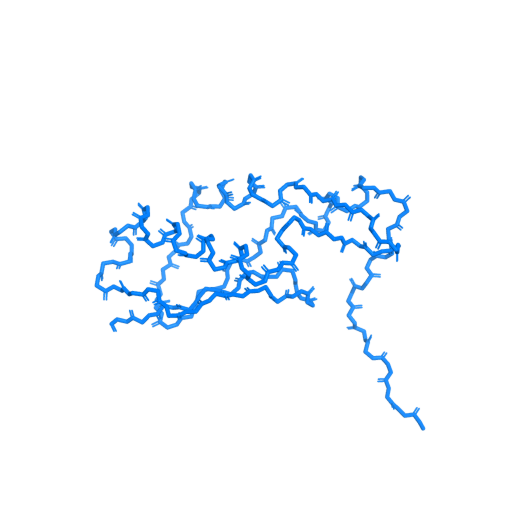. GLU A 1 81 ? -7.094 6.434 14.378 1.00 81.19 81 GLU A C 1
ATOM 630 O O . GLU A 1 81 ? -8.312 6.297 14.523 1.00 81.19 81 GLU A O 1
ATOM 635 N N . ALA A 1 82 ? -6.527 6.556 13.175 1.00 75.94 82 ALA A N 1
ATOM 636 C CA . ALA A 1 82 ? -7.291 6.538 11.934 1.00 75.94 82 ALA A CA 1
ATOM 637 C C . ALA A 1 82 ? -7.922 5.158 11.674 1.00 75.94 82 ALA A C 1
ATOM 639 O O . ALA A 1 82 ? -9.041 5.061 11.166 1.00 75.94 82 ALA A O 1
ATOM 640 N N . PHE A 1 83 ? -7.248 4.090 12.103 1.00 80.44 83 PHE A N 1
ATOM 641 C CA . PHE A 1 83 ? -7.703 2.704 11.985 1.00 80.44 83 PHE A CA 1
ATOM 642 C C . PHE A 1 83 ? -8.349 2.162 13.266 1.00 80.44 83 PHE A C 1
ATOM 644 O O . PHE A 1 83 ? -8.376 0.950 13.483 1.00 80.44 83 PHE A O 1
ATOM 651 N N . LYS A 1 84 ? -8.879 3.021 14.144 1.00 82.06 84 LYS A N 1
ATOM 652 C CA . LYS A 1 84 ? -9.415 2.572 15.434 1.00 82.06 84 LYS A CA 1
ATOM 653 C C . LYS A 1 84 ? -10.532 1.539 15.251 1.00 82.06 84 LYS A C 1
ATOM 655 O O . LYS A 1 84 ? -11.604 1.838 14.723 1.00 82.06 84 LYS A O 1
ATOM 660 N N . GLY A 1 85 ? -10.276 0.324 15.740 1.00 80.94 85 GLY A N 1
ATOM 661 C CA . GLY A 1 85 ? -11.189 -0.811 15.602 1.00 80.94 85 GLY A CA 1
ATOM 662 C C . GLY A 1 85 ? -11.203 -1.430 14.205 1.00 80.94 85 GLY A C 1
ATOM 663 O O . GLY A 1 85 ? -12.148 -2.134 13.888 1.00 80.94 85 GLY A O 1
ATOM 664 N N . ALA A 1 86 ? -10.205 -1.150 13.370 1.00 85.81 86 ALA A N 1
ATOM 665 C CA . ALA A 1 86 ? -9.964 -1.860 12.128 1.00 85.81 86 ALA A CA 1
ATOM 666 C C . ALA A 1 86 ? -8.829 -2.880 12.298 1.00 85.81 86 ALA A C 1
ATOM 668 O O . ALA A 1 86 ? -7.964 -2.755 13.164 1.00 85.81 86 ALA A O 1
ATOM 669 N N . ARG A 1 87 ? -8.828 -3.894 11.438 1.00 86.69 87 ARG A N 1
ATOM 670 C CA . ARG A 1 87 ? -7.799 -4.920 11.303 1.00 86.69 87 ARG A CA 1
ATOM 671 C C . ARG A 1 87 ? -7.387 -5.051 9.847 1.00 86.69 87 ARG A C 1
ATOM 673 O O . ARG A 1 87 ? -8.209 -4.914 8.940 1.00 86.69 87 ARG A O 1
ATOM 680 N N . TYR A 1 88 ? -6.115 -5.358 9.639 1.00 86.56 88 TYR A N 1
ATOM 681 C CA . TYR A 1 88 ? -5.598 -5.750 8.336 1.00 86.56 88 TYR A CA 1
ATOM 682 C C . TYR A 1 88 ? -6.244 -7.065 7.877 1.00 86.56 88 TYR A C 1
ATOM 684 O O . TYR A 1 88 ? -6.347 -8.015 8.654 1.00 86.56 88 TYR A O 1
ATOM 692 N N . VAL A 1 89 ? -6.696 -7.100 6.621 1.00 89.12 89 VAL A N 1
ATOM 693 C CA . VAL A 1 89 ? -7.301 -8.282 5.988 1.00 89.12 89 VAL A CA 1
ATOM 694 C C . VAL A 1 89 ? -6.413 -8.785 4.863 1.00 89.12 89 VAL A C 1
ATOM 696 O O . VAL A 1 89 ? -6.100 -9.971 4.822 1.00 89.12 89 VAL A O 1
ATOM 699 N N . ASN A 1 90 ? -6.036 -7.900 3.939 1.00 86.06 90 ASN A N 1
ATOM 700 C CA . ASN A 1 90 ? -5.232 -8.261 2.779 1.00 86.06 90 ASN A CA 1
ATOM 701 C C . ASN A 1 90 ? -4.503 -7.039 2.204 1.00 86.06 90 ASN A C 1
ATOM 703 O O . ASN A 1 90 ? -4.934 -5.903 2.400 1.00 86.06 90 ASN A O 1
ATOM 707 N N . GLY A 1 91 ? -3.424 -7.279 1.471 1.00 83.50 91 GLY A N 1
ATOM 708 C CA . GLY A 1 91 ? -2.615 -6.275 0.801 1.00 83.50 91 GLY A CA 1
ATOM 709 C C . GLY A 1 91 ? -2.092 -6.835 -0.515 1.00 83.50 91 GLY A C 1
ATOM 710 O O . GLY A 1 91 ? -1.807 -8.028 -0.608 1.00 83.50 91 GLY A O 1
ATOM 711 N N . GLY A 1 92 ? -1.995 -5.996 -1.537 1.00 82.69 92 GLY A N 1
ATOM 712 C CA . GLY A 1 92 ? -1.488 -6.418 -2.837 1.00 82.69 92 GLY A CA 1
ATOM 713 C C . GLY A 1 92 ? -1.100 -5.245 -3.716 1.00 82.69 92 GLY A C 1
ATOM 714 O O . GLY A 1 92 ? -1.477 -4.100 -3.449 1.00 82.69 92 GLY A O 1
ATOM 715 N N . VAL A 1 93 ? -0.340 -5.537 -4.763 1.00 75.25 93 VAL A N 1
ATOM 716 C CA . VAL A 1 93 ? 0.028 -4.554 -5.781 1.00 75.25 93 VAL A CA 1
ATOM 717 C C . VAL A 1 93 ? -0.859 -4.761 -6.994 1.00 75.25 93 VAL A C 1
ATOM 719 O O . VAL A 1 93 ? -0.839 -5.812 -7.628 1.00 75.25 93 VAL A O 1
ATOM 722 N N . ASP A 1 94 ? -1.606 -3.730 -7.370 1.00 72.31 94 ASP A N 1
ATOM 723 C CA . ASP A 1 94 ? -2.173 -3.657 -8.712 1.00 72.31 94 ASP A CA 1
ATOM 724 C C . ASP A 1 94 ? -1.062 -3.145 -9.635 1.00 72.31 94 ASP A C 1
ATOM 726 O O . ASP A 1 94 ? -0.843 -1.938 -9.774 1.00 72.31 94 ASP A O 1
ATOM 730 N N . ALA A 1 95 ? -0.292 -4.083 -10.194 1.00 57.97 95 ALA A N 1
ATOM 731 C CA . ALA A 1 95 ? 0.846 -3.783 -11.059 1.00 57.97 95 ALA A CA 1
ATOM 732 C C . ALA A 1 95 ? 0.416 -3.108 -12.373 1.00 57.97 95 ALA A C 1
ATOM 734 O O . ALA A 1 95 ? 1.185 -2.333 -12.942 1.00 57.97 95 ALA A O 1
ATOM 735 N N . ASP A 1 96 ? -0.818 -3.354 -12.827 1.00 58.16 96 ASP A N 1
ATOM 736 C CA . ASP A 1 96 ? -1.392 -2.727 -14.020 1.00 58.16 96 ASP A CA 1
ATOM 737 C C . ASP A 1 96 ? -1.659 -1.230 -13.812 1.00 58.16 96 ASP A C 1
ATOM 739 O O . ASP A 1 96 ? -1.517 -0.435 -14.746 1.00 58.16 96 ASP A O 1
ATOM 743 N N . LYS A 1 97 ? -2.024 -0.827 -12.590 1.00 59.16 97 LYS A N 1
ATOM 744 C CA . LYS A 1 97 ? -2.312 0.573 -12.241 1.00 59.16 97 LYS A CA 1
ATOM 745 C C . LYS A 1 97 ? -1.197 1.255 -11.452 1.00 59.16 97 LYS A C 1
ATOM 747 O O . LYS A 1 97 ? -1.225 2.474 -11.306 1.00 59.16 97 LYS A O 1
ATOM 752 N N . GLY A 1 98 ? -0.221 0.504 -10.946 1.00 63.91 98 GLY A N 1
ATOM 753 C CA . GLY A 1 98 ? 0.787 1.013 -10.014 1.00 63.91 98 GLY A CA 1
ATOM 754 C C . GLY A 1 98 ? 0.177 1.427 -8.670 1.00 63.91 98 GLY A C 1
ATOM 755 O O . GLY A 1 98 ? 0.618 2.402 -8.057 1.00 63.91 98 GLY A O 1
ATOM 756 N N . HIS A 1 99 ? -0.887 0.740 -8.246 1.00 75.56 99 HIS A N 1
ATOM 757 C CA . HIS A 1 99 ? -1.600 1.037 -7.004 1.00 75.56 99 HIS A CA 1
ATOM 758 C C . HIS A 1 99 ? -1.261 0.003 -5.931 1.00 75.56 99 HIS A C 1
ATOM 760 O O . HIS A 1 99 ? -1.099 -1.181 -6.219 1.00 75.56 99 HIS A O 1
ATOM 766 N N . ILE A 1 100 ? -1.224 0.441 -4.674 1.00 78.62 100 ILE A N 1
ATOM 767 C CA . ILE A 1 100 ? -1.246 -0.474 -3.532 1.00 78.62 100 ILE A CA 1
ATOM 768 C C . ILE A 1 100 ? -2.687 -0.633 -3.113 1.00 78.62 100 ILE A C 1
ATOM 770 O O . ILE A 1 100 ? -3.341 0.349 -2.762 1.00 78.62 100 ILE A O 1
ATOM 774 N N . LEU A 1 101 ? -3.161 -1.866 -3.085 1.00 85.56 101 LEU A N 1
ATOM 775 C CA . LEU A 1 101 ? -4.435 -2.183 -2.485 1.00 85.56 101 LEU A CA 1
ATOM 776 C C . LEU A 1 101 ? -4.215 -2.600 -1.034 1.00 85.56 101 LEU A C 1
ATOM 778 O O . LEU A 1 101 ? -3.566 -3.610 -0.780 1.00 85.56 101 LEU A O 1
ATOM 782 N N . CYS A 1 102 ? -4.813 -1.870 -0.097 1.00 86.56 102 CYS A N 1
ATOM 783 C CA . CYS A 1 102 ? -4.878 -2.259 1.305 1.00 86.56 102 CYS A CA 1
ATOM 784 C C . CYS A 1 102 ? -6.335 -2.501 1.712 1.00 86.56 102 CYS A C 1
ATOM 786 O O . CYS A 1 102 ? -7.179 -1.602 1.678 1.00 86.56 102 CYS A O 1
ATOM 788 N N . VAL A 1 103 ? -6.644 -3.734 2.104 1.00 88.81 103 VAL A N 1
ATOM 789 C CA . VAL A 1 103 ? -7.971 -4.149 2.558 1.00 88.81 103 VAL A CA 1
ATOM 790 C C . VAL A 1 103 ? -7.960 -4.273 4.072 1.00 88.81 103 VAL A C 1
ATOM 792 O O . VAL A 1 103 ? -7.192 -5.050 4.646 1.00 88.81 103 VAL A O 1
ATOM 795 N N . PHE A 1 104 ? -8.867 -3.545 4.712 1.00 87.62 104 PHE A N 1
ATOM 796 C CA . PHE A 1 104 ? -9.066 -3.572 6.152 1.00 87.62 104 PHE A CA 1
ATOM 797 C C . PHE A 1 104 ? -10.532 -3.860 6.472 1.00 87.62 104 PHE A C 1
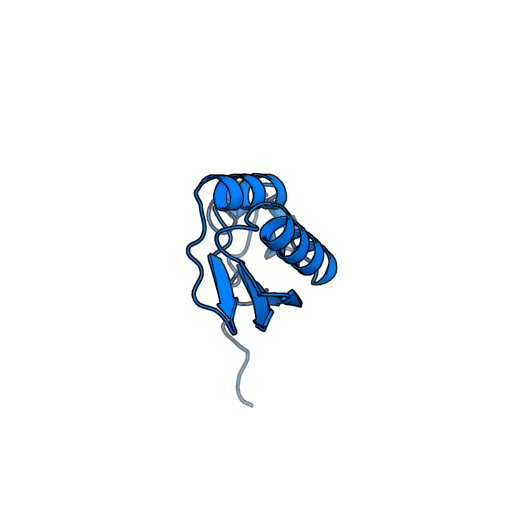ATOM 799 O O . PHE A 1 104 ? -11.429 -3.520 5.704 1.00 87.62 104 PHE A O 1
ATOM 806 N N . ALA A 1 105 ? -10.789 -4.474 7.619 1.00 86.19 105 ALA A N 1
ATOM 807 C CA . ALA A 1 105 ? -12.136 -4.718 8.128 1.00 86.19 105 ALA A CA 1
ATOM 808 C C . ALA A 1 105 ? -12.264 -4.150 9.535 1.00 86.19 105 ALA A C 1
ATOM 810 O O . ALA A 1 105 ? -11.262 -4.064 10.236 1.00 86.19 105 ALA A O 1
ATOM 811 N N . LYS A 1 106 ? -13.480 -3.788 9.946 1.00 80.50 106 LYS A N 1
ATOM 812 C CA . LYS A 1 106 ? -13.777 -3.575 11.367 1.00 80.50 106 LYS A CA 1
ATOM 813 C C . LYS A 1 106 ? -13.924 -4.903 12.111 1.00 80.50 106 LYS A C 1
ATOM 815 O O . LYS A 1 106 ? -14.204 -5.927 11.441 1.00 80.50 106 LYS A O 1
#

Organism: NCBI:txid418781

Secondary structure (DSSP, 8-state):
----------B-SSHHHHTTTTS--EEEEESS--PPPHHHHHHHHHHH---EEETTEEE-S--SHHHHHHHHHHHHHH-TTTTTT-EEEEEEEETTTTEEEEEEE-

Radius of gyration: 15.09 Å; chains: 1; bounding box: 30×26×49 Å